Protein AF-G2KNH4-F1 (afdb_monomer)

Sequence (80 aa):
MAGNVVSASALANNTDYGSHAGCAFAEWSSYDAIRITDQRLRQMVQSGEIRASEVEDKEGEVRSQVVDELCIKMGYTPEP

Solvent-accessible surface area (backbone atoms only — not comparable to full-atom values): 4832 Å² total; per-residue (Å²): 135,83,81,78,76,75,59,82,74,70,73,76,76,87,66,81,96,63,49,29,66,61,44,34,63,62,32,63,76,28,71,64,32,52,52,53,28,54,51,48,52,51,47,35,38,74,73,62,78,41,54,82,86,46,43,75,77,41,43,64,60,47,34,49,54,42,17,50,52,52,29,44,74,74,68,26,60,75,83,134

Secondary structure (DSSP, 8-state):
-------TTSTTSSS-S--HHHHHHHHTT-HHHHHHHHHHHHHHHHHTSS-GGGHHHHHHHHHHHHHHHHHHHTT-PPP-

Foldseek 3Di:
DDPPPPPPVVVVPDDDPAALVVQLVVQLPDPQLQVVLVVVLVVCCVVVVDPPVCSVVCSVVSSSVSSSVVSVVVVRDHDD

Mean predicted aligned error: 10.55 Å

Radius of gyration: 17.62 Å; Cα contacts (8 Å, |Δi|>4): 60; chains: 1; bounding box: 45×44×37 Å

Organism: Micavibrio aeruginosavorus (strain ARL-13) (NCBI:txid856793)

Structure (mmCIF, N/CA/C/O backbone):
data_AF-G2KNH4-F1
#
_entry.id   AF-G2KNH4-F1
#
loop_
_atom_site.group_PDB
_atom_site.id
_atom_site.type_symbol
_atom_site.label_atom_id
_atom_site.label_alt_id
_atom_site.label_comp_id
_atom_site.label_asym_id
_atom_site.label_entity_id
_atom_site.label_seq_id
_atom_site.pdbx_PDB_ins_code
_atom_site.Cartn_x
_atom_site.Cartn_y
_atom_site.Cartn_z
_atom_site.occupancy
_atom_site.B_iso_or_equiv
_atom_site.auth_seq_id
_atom_site.auth_comp_id
_atom_site.auth_asym_id
_atom_site.auth_atom_id
_atom_site.pdbx_PDB_model_n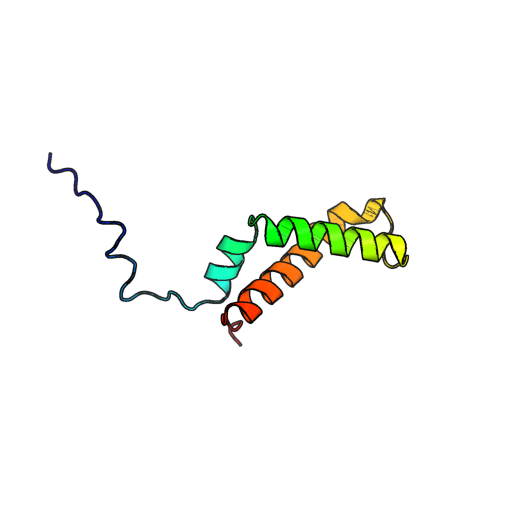um
ATOM 1 N N . MET A 1 1 ? 30.250 35.144 -13.342 1.00 40.41 1 MET A N 1
ATOM 2 C CA . MET A 1 1 ? 29.245 34.270 -12.703 1.00 40.41 1 MET A CA 1
ATOM 3 C C . MET A 1 1 ? 28.319 33.763 -13.793 1.00 40.41 1 MET A C 1
ATOM 5 O O . MET A 1 1 ? 27.369 34.445 -14.145 1.00 40.41 1 MET A O 1
ATOM 9 N N . ALA A 1 2 ? 28.663 32.633 -14.408 1.00 41.16 2 ALA A N 1
ATOM 10 C CA . ALA A 1 2 ? 27.788 31.969 -15.364 1.00 41.16 2 ALA A CA 1
ATOM 11 C C . ALA A 1 2 ? 26.974 30.943 -14.573 1.00 41.16 2 ALA A C 1
ATOM 13 O O . ALA A 1 2 ? 27.494 29.899 -14.186 1.00 41.16 2 ALA A O 1
ATOM 14 N N . GLY A 1 3 ? 25.736 31.309 -14.237 1.00 38.94 3 GLY A N 1
ATOM 15 C CA . GLY A 1 3 ? 24.758 30.382 -13.685 1.00 38.94 3 GLY A CA 1
ATOM 16 C C . GLY A 1 3 ? 24.422 29.368 -14.765 1.00 38.94 3 GLY A C 1
ATOM 17 O O . GLY A 1 3 ? 23.747 29.697 -15.737 1.00 38.94 3 GLY A O 1
ATOM 18 N N . ASN A 1 4 ? 24.967 28.164 -14.622 1.00 43.03 4 ASN A N 1
ATOM 19 C CA . ASN A 1 4 ? 24.669 27.050 -15.498 1.00 43.03 4 ASN A CA 1
ATOM 20 C C . ASN A 1 4 ? 23.211 26.660 -15.235 1.00 43.03 4 ASN A C 1
ATOM 22 O O . ASN A 1 4 ? 22.89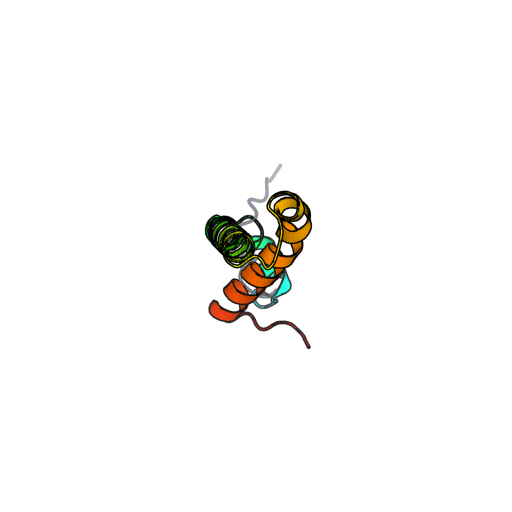7 26.049 -14.214 1.00 43.03 4 ASN A O 1
ATOM 26 N N . VAL A 1 5 ? 22.312 27.092 -16.118 1.00 47.22 5 VAL A N 1
ATOM 27 C CA . VAL A 1 5 ? 20.961 26.548 -16.200 1.00 47.22 5 VAL A CA 1
ATOM 28 C C . VAL A 1 5 ? 21.122 25.082 -16.572 1.00 47.22 5 VAL A C 1
ATOM 30 O O . VAL A 1 5 ? 21.327 24.739 -17.734 1.00 47.22 5 VAL A O 1
ATOM 33 N N . VAL A 1 6 ? 21.124 24.219 -15.555 1.00 47.78 6 VAL A N 1
ATOM 34 C CA . VAL A 1 6 ? 21.048 22.774 -15.742 1.00 47.78 6 VAL A CA 1
ATOM 35 C C . VAL A 1 6 ? 19.736 22.538 -16.467 1.00 47.78 6 VAL A C 1
ATOM 37 O O . VAL A 1 6 ? 18.655 22.609 -15.888 1.00 47.78 6 VAL A O 1
ATOM 40 N N . SER A 1 7 ? 19.859 22.373 -17.779 1.00 41.28 7 SER A N 1
ATOM 41 C CA . SER A 1 7 ? 18.781 22.001 -18.668 1.00 41.28 7 SER A CA 1
ATOM 42 C C . SER A 1 7 ? 18.184 20.714 -18.108 1.00 41.28 7 SER A C 1
ATOM 44 O O . SER A 1 7 ? 18.799 19.649 -18.192 1.00 41.28 7 SER A O 1
ATOM 46 N N . ALA A 1 8 ? 17.007 20.829 -17.487 1.00 47.03 8 ALA A N 1
ATOM 47 C CA . ALA A 1 8 ? 16.254 19.727 -16.883 1.00 47.03 8 ALA A CA 1
ATOM 48 C C . ALA A 1 8 ? 15.932 18.601 -17.889 1.00 47.03 8 ALA A C 1
ATOM 50 O O . ALA A 1 8 ? 15.470 17.532 -17.511 1.00 47.03 8 ALA A O 1
ATOM 51 N N . SER A 1 9 ? 16.233 18.820 -19.168 1.00 45.19 9 SER A N 1
ATOM 52 C CA . SER A 1 9 ? 16.027 17.891 -20.272 1.00 45.19 9 SER A CA 1
ATOM 53 C C . SER A 1 9 ? 17.232 16.977 -20.559 1.00 45.19 9 SER A C 1
ATOM 55 O O . SER A 1 9 ? 17.106 16.070 -21.375 1.00 45.19 9 SER A O 1
ATOM 57 N N . ALA A 1 10 ? 18.399 17.186 -19.927 1.00 40.62 10 ALA A N 1
ATOM 58 C CA . ALA A 1 10 ? 19.614 16.388 -20.178 1.00 40.62 10 ALA A CA 1
ATOM 59 C C . ALA A 1 10 ? 19.869 15.259 -19.156 1.00 40.62 10 ALA A C 1
ATOM 61 O O . ALA A 1 10 ? 20.712 14.401 -19.397 1.00 40.62 10 ALA A O 1
ATOM 62 N N . LEU A 1 11 ? 19.105 15.205 -18.059 1.00 44.12 11 LEU A N 1
ATOM 63 C CA . LEU A 1 11 ? 19.048 14.047 -17.149 1.00 44.12 11 LEU A CA 1
ATOM 64 C C . LEU A 1 11 ? 18.116 12.930 -17.654 1.00 44.12 11 LEU A C 1
ATOM 66 O O . LEU A 1 11 ? 17.967 11.905 -17.003 1.00 44.12 11 LEU A O 1
ATOM 70 N N . ALA A 1 12 ? 17.498 13.111 -18.822 1.00 42.28 12 ALA A N 1
ATOM 71 C CA . ALA A 1 12 ? 16.524 12.181 -19.383 1.00 42.28 12 ALA A CA 1
ATOM 72 C C . ALA A 1 12 ? 17.125 11.137 -20.344 1.00 42.28 12 ALA A C 1
ATOM 74 O O . ALA A 1 12 ? 16.363 10.469 -21.034 1.00 42.28 12 ALA A O 1
ATOM 75 N N . ASN A 1 13 ? 18.459 11.017 -20.465 1.00 37.78 13 ASN A N 1
ATOM 76 C CA . ASN A 1 13 ? 19.032 10.328 -21.633 1.00 37.78 13 ASN A CA 1
ATOM 77 C C . ASN A 1 13 ? 20.173 9.319 -21.414 1.00 37.78 13 ASN A C 1
ATOM 79 O O . ASN A 1 13 ? 20.745 8.901 -22.416 1.00 37.78 13 ASN A O 1
ATOM 83 N N . ASN A 1 14 ? 20.529 8.899 -20.187 1.00 37.75 14 ASN A N 1
ATOM 84 C CA . ASN A 1 14 ? 21.425 7.727 -20.014 1.00 37.75 14 ASN A CA 1
ATOM 85 C C . ASN A 1 14 ? 21.608 7.162 -18.585 1.00 37.75 14 ASN A C 1
ATOM 87 O O . ASN A 1 14 ? 22.595 6.486 -18.316 1.00 37.75 14 ASN A O 1
ATOM 91 N N . THR A 1 15 ? 20.688 7.406 -17.656 1.00 39.72 15 THR A N 1
ATOM 92 C CA . THR A 1 15 ? 20.757 6.822 -16.303 1.00 39.72 15 THR A CA 1
ATOM 93 C C . THR A 1 15 ? 19.362 6.393 -15.886 1.00 39.72 15 THR A C 1
ATOM 95 O O . THR A 1 15 ? 18.538 7.244 -15.570 1.00 39.72 15 THR A O 1
ATOM 98 N N . ASP A 1 16 ? 19.100 5.090 -15.989 1.00 41.09 16 ASP A N 1
ATOM 99 C CA . ASP A 1 16 ? 18.047 4.339 -15.297 1.00 41.09 16 ASP A CA 1
ATOM 100 C C . ASP A 1 16 ? 16.734 5.079 -15.004 1.00 41.09 16 ASP A C 1
ATOM 102 O O . ASP A 1 16 ? 16.362 5.338 -13.864 1.00 41.09 16 ASP A O 1
ATOM 106 N N . TYR A 1 17 ? 15.958 5.334 -16.054 1.00 42.12 17 TYR A N 1
ATOM 107 C CA . TYR A 1 17 ? 14.527 5.637 -15.927 1.00 42.12 17 TYR A CA 1
ATOM 108 C C . TYR A 1 17 ? 13.669 4.360 -15.758 1.00 42.12 17 TYR A C 1
ATOM 110 O O . TYR A 1 17 ? 12.490 4.365 -16.100 1.00 42.12 17 TYR A O 1
ATOM 118 N N . GLY A 1 18 ? 14.248 3.252 -15.273 1.00 50.97 18 GLY A N 1
ATOM 119 C CA . GLY A 1 18 ? 13.654 1.909 -15.358 1.00 50.97 18 GLY A CA 1
ATOM 120 C C . GLY A 1 18 ? 13.640 1.089 -14.068 1.00 50.97 18 GLY A C 1
ATOM 121 O O . GLY A 1 18 ? 13.241 -0.070 -14.108 1.00 50.97 18 GLY A O 1
ATOM 122 N N . SER A 1 19 ? 14.058 1.641 -12.929 1.00 67.94 19 SER A N 1
ATOM 123 C CA . SER A 1 19 ? 14.101 0.884 -11.673 1.00 67.94 19 SER A CA 1
ATOM 124 C C . SER A 1 19 ? 12.789 1.048 -10.910 1.00 67.94 19 SER A C 1
ATOM 126 O O . SER A 1 19 ? 12.352 2.168 -10.635 1.00 67.94 19 SER A O 1
ATOM 128 N N . HIS A 1 20 ? 12.175 -0.067 -10.519 1.00 77.69 20 HIS A N 1
ATOM 129 C CA . HIS A 1 20 ? 10.963 -0.100 -9.696 1.00 77.69 20 HIS A CA 1
ATOM 130 C C . HIS A 1 20 ? 11.055 0.794 -8.451 1.00 77.69 20 HIS A C 1
ATOM 132 O O . HIS A 1 20 ? 10.088 1.464 -8.105 1.00 77.69 20 HIS A O 1
ATOM 138 N N . ALA A 1 21 ? 12.239 0.901 -7.839 1.00 79.50 21 ALA A N 1
ATOM 139 C CA . ALA A 1 21 ? 12.491 1.783 -6.701 1.00 79.50 21 ALA A CA 1
ATOM 140 C C . ALA A 1 21 ? 12.236 3.278 -6.994 1.00 79.50 21 ALA A C 1
ATOM 142 O O . ALA A 1 21 ? 11.713 3.993 -6.141 1.00 79.50 21 ALA A O 1
ATOM 143 N N . GLY A 1 22 ? 12.575 3.759 -8.197 1.00 80.81 22 GLY A N 1
ATOM 144 C CA . GLY A 1 22 ? 12.354 5.155 -8.590 1.00 80.81 22 GLY A CA 1
ATOM 145 C C . GLY A 1 22 ? 10.871 5.467 -8.779 1.00 80.81 22 GLY A C 1
ATOM 146 O O . GLY A 1 22 ? 10.388 6.503 -8.320 1.00 80.81 22 GLY A O 1
ATOM 147 N N . CYS A 1 23 ? 10.139 4.527 -9.380 1.00 85.06 23 CYS A N 1
ATOM 148 C CA . CYS A 1 23 ? 8.688 4.601 -9.452 1.00 85.06 23 CYS A CA 1
ATOM 149 C C . CYS A 1 23 ? 8.062 4.562 -8.053 1.00 85.06 23 CYS A C 1
ATOM 151 O O . CYS A 1 23 ? 7.250 5.423 -7.728 1.00 85.06 23 CYS A O 1
ATOM 153 N N . ALA A 1 24 ? 8.490 3.629 -7.197 1.00 85.31 24 ALA A N 1
ATOM 154 C CA . ALA A 1 24 ? 7.925 3.475 -5.865 1.00 85.31 24 ALA A CA 1
ATOM 155 C C . ALA A 1 24 ? 8.099 4.744 -5.018 1.00 85.31 24 ALA A C 1
ATOM 157 O O . ALA A 1 24 ? 7.178 5.173 -4.325 1.00 85.31 24 ALA A O 1
ATOM 158 N N . PHE A 1 25 ? 9.255 5.402 -5.130 1.00 84.81 25 PHE A N 1
ATOM 159 C CA . PHE A 1 25 ? 9.503 6.674 -4.461 1.00 84.81 25 PHE A CA 1
ATOM 160 C C . PHE A 1 25 ? 8.598 7.805 -4.977 1.00 84.81 25 PHE A C 1
ATOM 162 O O . PHE A 1 25 ? 8.058 8.572 -4.178 1.00 84.81 25 PHE A O 1
ATOM 169 N N . ALA A 1 26 ? 8.413 7.907 -6.297 1.00 84.50 26 ALA A N 1
ATOM 170 C CA . ALA A 1 26 ? 7.540 8.913 -6.901 1.00 84.50 26 ALA A CA 1
ATOM 171 C C . ALA A 1 26 ? 6.061 8.682 -6.543 1.00 84.50 26 ALA A C 1
ATOM 173 O O . ALA A 1 26 ? 5.341 9.627 -6.212 1.00 84.50 26 ALA A O 1
ATOM 174 N N . GLU A 1 27 ? 5.627 7.422 -6.555 1.00 88.25 27 GLU A N 1
ATOM 175 C CA . GLU A 1 27 ? 4.241 7.034 -6.307 1.00 88.25 27 GLU A CA 1
ATOM 176 C C . GLU A 1 27 ? 3.871 7.010 -4.823 1.00 88.25 27 GLU A C 1
ATOM 178 O O . GLU A 1 27 ? 2.705 7.189 -4.493 1.00 88.25 27 GLU A O 1
ATOM 183 N N . TRP A 1 28 ? 4.825 6.882 -3.896 1.00 85.00 28 TRP A N 1
ATOM 184 C CA . TRP A 1 28 ? 4.530 6.820 -2.455 1.00 85.00 28 TRP A CA 1
ATOM 185 C C . TRP A 1 28 ? 3.665 7.979 -1.935 1.00 85.00 28 TRP A C 1
ATOM 187 O O . TRP A 1 28 ? 2.857 7.818 -1.015 1.00 85.00 28 TRP A O 1
ATOM 197 N N . SER A 1 29 ? 3.846 9.167 -2.514 1.00 85.50 29 SER A N 1
ATOM 198 C CA . SER A 1 29 ? 3.091 10.376 -2.161 1.00 85.50 29 SER A CA 1
ATOM 199 C C . SER A 1 29 ? 2.114 10.808 -3.255 1.00 85.50 29 SER A C 1
ATOM 201 O O . SER A 1 29 ? 1.587 11.921 -3.193 1.00 85.50 29 SER A O 1
ATOM 203 N N . SER A 1 30 ? 1.877 9.965 -4.263 1.00 88.25 30 SER A N 1
ATOM 204 C CA . SER A 1 30 ? 0.928 10.275 -5.324 1.00 88.25 30 SER A CA 1
ATOM 205 C C . SER A 1 30 ? -0.501 10.231 -4.793 1.00 88.25 30 SER A C 1
ATOM 207 O O . SER A 1 30 ? -0.850 9.485 -3.872 1.00 88.25 30 SER A O 1
ATOM 209 N N . TYR A 1 31 ? -1.357 11.064 -5.383 1.00 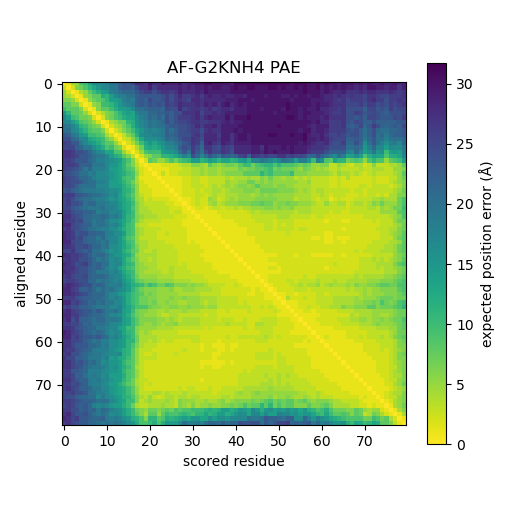88.94 31 TYR A N 1
ATOM 210 C CA . TYR A 1 31 ? -2.767 11.119 -5.011 1.00 88.94 31 TYR A CA 1
ATOM 211 C C . TYR A 1 31 ? -3.457 9.760 -5.194 1.00 88.94 31 TYR A C 1
ATOM 213 O O . TYR A 1 31 ? -4.285 9.372 -4.369 1.00 88.94 31 TYR A O 1
ATOM 221 N N . ASP A 1 32 ? -3.092 9.017 -6.242 1.00 88.50 32 ASP A N 1
ATOM 222 C CA . ASP A 1 32 ? -3.659 7.698 -6.504 1.00 88.50 32 ASP A CA 1
ATOM 223 C C . ASP A 1 32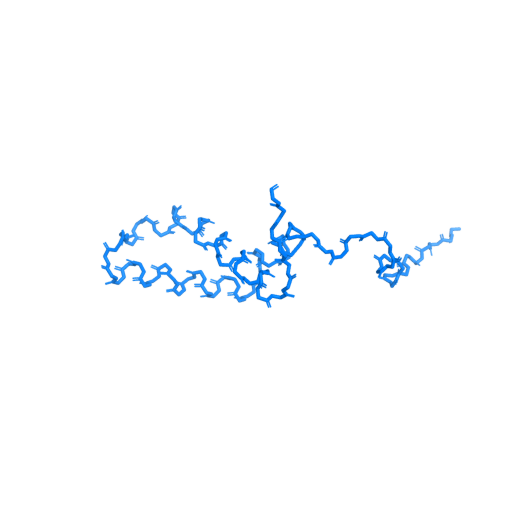 ? -3.216 6.660 -5.476 1.00 88.50 32 ASP A C 1
ATOM 225 O O . ASP A 1 32 ? -4.076 5.939 -4.964 1.00 88.50 32 ASP A O 1
ATOM 229 N N . ALA A 1 33 ? -1.935 6.624 -5.094 1.00 90.19 33 ALA A N 1
ATOM 230 C CA . ALA A 1 33 ? -1.469 5.712 -4.055 1.00 90.19 33 ALA A CA 1
ATOM 231 C C . ALA A 1 33 ? -2.179 5.968 -2.719 1.00 90.19 33 ALA A C 1
ATOM 233 O O . ALA A 1 33 ? -2.694 5.034 -2.105 1.00 90.19 33 ALA A O 1
ATOM 234 N N . ILE A 1 34 ? -2.293 7.233 -2.299 1.00 92.19 34 ILE A N 1
ATOM 235 C CA . ILE A 1 34 ? -2.983 7.614 -1.055 1.00 92.19 34 ILE A CA 1
ATOM 236 C C . ILE A 1 34 ? -4.460 7.204 -1.108 1.00 92.19 34 ILE A C 1
ATOM 238 O O . ILE A 1 34 ? -4.972 6.570 -0.184 1.00 92.19 34 ILE A O 1
ATOM 242 N N . ARG A 1 35 ? -5.152 7.528 -2.206 1.00 95.06 35 ARG A N 1
ATOM 2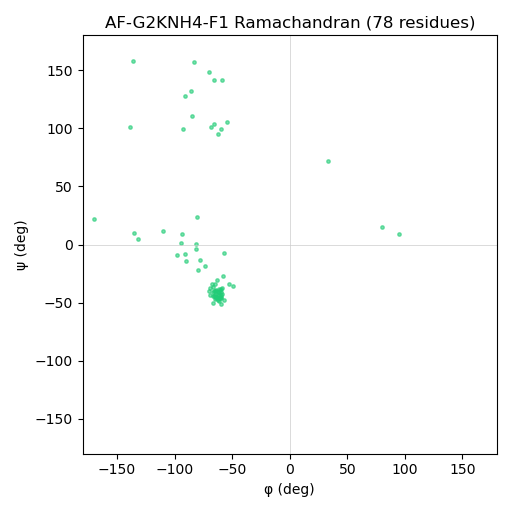43 C CA . ARG A 1 35 ? -6.584 7.248 -2.365 1.00 95.06 35 ARG A CA 1
ATOM 244 C C . ARG A 1 35 ? -6.878 5.749 -2.385 1.00 95.06 35 ARG A C 1
ATOM 246 O O . ARG A 1 35 ? -7.838 5.312 -1.754 1.00 95.06 35 ARG A O 1
ATOM 253 N N . ILE A 1 36 ? -6.087 4.962 -3.113 1.00 94.38 36 ILE A N 1
ATOM 254 C CA . ILE A 1 36 ? -6.272 3.507 -3.199 1.00 94.38 36 ILE A CA 1
ATOM 255 C C . ILE A 1 36 ? -5.934 2.849 -1.852 1.00 94.38 36 ILE A C 1
ATOM 257 O O . ILE A 1 36 ? -6.646 1.939 -1.429 1.00 94.38 36 ILE A O 1
ATOM 261 N N . THR A 1 37 ? -4.911 3.344 -1.149 1.00 95.31 37 THR A N 1
ATOM 262 C CA . THR A 1 37 ? -4.550 2.880 0.201 1.00 95.31 37 THR A CA 1
ATOM 263 C C . THR A 1 37 ? -5.703 3.084 1.184 1.00 95.31 37 THR A C 1
ATOM 265 O O . THR A 1 37 ? -6.126 2.124 1.825 1.00 95.31 37 THR A O 1
ATOM 268 N N . ASP A 1 38 ? -6.279 4.291 1.254 1.00 94.75 38 ASP A N 1
ATOM 269 C CA . ASP A 1 38 ? -7.429 4.578 2.129 1.00 94.75 38 ASP A CA 1
ATOM 270 C C . ASP A 1 38 ? -8.640 3.696 1.781 1.00 94.75 38 ASP A C 1
ATOM 272 O O . ASP A 1 38 ? -9.304 3.148 2.662 1.00 94.75 38 ASP A O 1
ATOM 276 N N . GLN A 1 39 ? -8.905 3.482 0.487 1.00 95.81 39 GLN A N 1
ATOM 277 C CA . GLN A 1 39 ? -9.974 2.584 0.045 1.00 95.81 39 GLN A CA 1
ATOM 278 C C . GLN A 1 39 ? -9.753 1.137 0.508 1.00 95.81 39 GLN A C 1
ATOM 280 O O . GLN A 1 39 ? -10.696 0.521 1.010 1.00 95.81 39 GLN A O 1
ATOM 285 N N . ARG A 1 40 ? -8.531 0.604 0.389 1.00 95.25 40 ARG A N 1
ATOM 286 C CA . ARG A 1 40 ? -8.192 -0.748 0.862 1.00 95.25 40 ARG A CA 1
ATOM 287 C C . ARG A 1 40 ? -8.301 -0.866 2.375 1.00 95.25 40 ARG A C 1
ATOM 289 O O . ARG A 1 40 ? -8.962 -1.781 2.848 1.00 95.25 40 ARG A O 1
ATOM 296 N N . LEU A 1 41 ? -7.752 0.081 3.133 1.00 94.94 41 LEU A N 1
ATOM 297 C CA . LEU A 1 41 ? -7.846 0.068 4.597 1.00 94.94 41 LEU A CA 1
ATOM 298 C C . LEU A 1 41 ? -9.306 0.088 5.066 1.00 94.94 41 LEU A C 1
ATOM 300 O O . LEU A 1 41 ? -9.691 -0.691 5.937 1.00 94.94 41 LEU A O 1
ATOM 304 N N . ARG A 1 42 ? -10.161 0.904 4.437 1.00 95.44 42 ARG A N 1
ATOM 305 C CA . ARG A 1 42 ? -11.606 0.905 4.724 1.00 95.44 42 ARG A CA 1
ATOM 306 C C . ARG A 1 42 ? -12.261 -0.438 4.419 1.00 95.44 42 ARG A C 1
ATOM 308 O O . ARG A 1 42 ? -13.109 -0.875 5.193 1.00 95.44 42 ARG A O 1
ATOM 315 N N . GLN A 1 43 ? -11.887 -1.092 3.321 1.00 95.62 43 GLN A N 1
ATOM 316 C CA . GLN A 1 43 ? -12.389 -2.426 2.981 1.00 95.62 43 GLN A CA 1
ATOM 317 C C . GLN A 1 43 ? -11.927 -3.488 3.986 1.00 95.62 43 GLN A C 1
ATOM 319 O O . GLN A 1 43 ? -12.734 -4.325 4.388 1.00 95.62 43 GLN A O 1
ATOM 324 N N . MET A 1 44 ? -10.677 -3.427 4.451 1.00 94.62 44 MET A N 1
ATOM 325 C CA . MET A 1 44 ? -10.150 -4.328 5.485 1.00 94.62 44 MET A CA 1
ATOM 326 C C . MET A 1 44 ? -10.884 -4.144 6.821 1.00 94.62 44 MET A C 1
ATOM 328 O O . MET A 1 44 ? -11.225 -5.119 7.487 1.00 94.62 44 M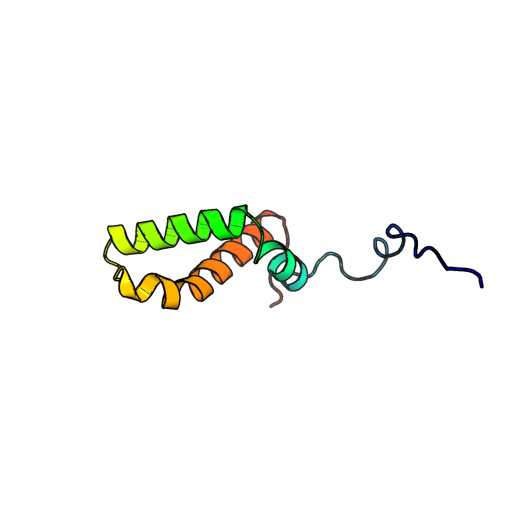ET A O 1
ATOM 332 N N . VAL A 1 45 ? -11.223 -2.904 7.191 1.00 95.81 45 VAL A N 1
ATOM 333 C CA . VAL A 1 45 ? -12.050 -2.637 8.382 1.00 95.81 45 VAL A CA 1
ATOM 334 C C . VAL A 1 45 ? -13.477 -3.164 8.204 1.00 95.81 45 VAL A C 1
ATOM 336 O O . VAL A 1 45 ? -14.025 -3.786 9.111 1.00 95.81 45 VAL A O 1
ATOM 339 N N . GLN A 1 46 ? -14.096 -2.938 7.042 1.00 95.62 46 GLN A N 1
ATOM 340 C CA . GLN A 1 46 ? -15.472 -3.379 6.772 1.00 95.62 46 GLN A CA 1
ATOM 341 C C . GLN A 1 46 ? -15.614 -4.903 6.689 1.00 95.62 46 GLN A C 1
ATOM 343 O O . GLN A 1 46 ? -16.645 -5.440 7.090 1.00 95.62 46 GLN A O 1
ATOM 348 N N . SER A 1 47 ? -14.596 -5.594 6.179 1.00 95.81 47 SER A N 1
ATOM 349 C CA . SER A 1 47 ? -14.538 -7.060 6.120 1.00 95.81 47 SER A CA 1
ATOM 350 C C . SER A 1 47 ? -14.174 -7.702 7.462 1.00 95.81 47 SER A C 1
ATOM 352 O O . SER A 1 47 ? -14.367 -8.905 7.633 1.00 95.81 47 SER A O 1
ATOM 354 N N . GLY A 1 48 ? -13.697 -6.909 8.426 1.00 93.56 48 GLY A N 1
ATOM 355 C CA . GLY A 1 48 ? -13.265 -7.384 9.737 1.00 93.56 48 GLY A CA 1
ATOM 356 C C . GLY A 1 48 ? -11.863 -7.996 9.747 1.00 93.56 48 GLY A C 1
ATOM 357 O O . GLY A 1 48 ? -11.515 -8.654 10.725 1.00 93.56 48 GLY A O 1
ATOM 358 N N . GLU A 1 49 ? -11.062 -7.784 8.697 1.00 94.50 49 GLU A N 1
ATOM 359 C CA . GLU A 1 49 ? -9.653 -8.197 8.651 1.00 94.50 49 GLU A CA 1
ATOM 360 C C . GLU A 1 49 ? -8.793 -7.426 9.659 1.00 94.50 49 GLU A C 1
ATOM 362 O O . GLU A 1 49 ? -7.886 -8.001 10.258 1.00 94.50 49 GLU A O 1
ATOM 367 N N . ILE A 1 50 ? -9.090 -6.138 9.866 1.00 93.88 50 ILE A N 1
ATOM 368 C CA . ILE A 1 50 ? -8.413 -5.275 10.844 1.00 93.88 50 ILE A CA 1
ATOM 369 C C . ILE A 1 50 ? -9.431 -4.433 11.614 1.00 93.88 50 ILE A C 1
ATOM 371 O O . ILE A 1 50 ? -10.538 -4.162 11.142 1.00 93.88 50 ILE A O 1
ATOM 375 N N . ARG A 1 51 ? -9.057 -3.963 12.802 1.00 92.19 51 ARG A N 1
ATOM 376 C CA . ARG A 1 51 ? -9.836 -2.981 13.565 1.00 92.19 51 ARG A CA 1
ATOM 377 C C . ARG A 1 51 ? -9.534 -1.565 13.085 1.00 92.19 51 ARG A C 1
ATOM 379 O O . ARG A 1 51 ? -8.447 -1.275 12.600 1.00 92.19 51 ARG A O 1
ATOM 386 N N . ALA A 1 52 ? -10.465 -0.640 13.323 1.00 88.69 52 ALA A N 1
ATOM 387 C CA . ALA A 1 52 ? -10.262 0.780 13.015 1.00 88.69 52 ALA A CA 1
ATOM 388 C C . ALA A 1 52 ? -9.030 1.389 13.721 1.00 88.69 52 ALA A C 1
ATOM 390 O O . ALA A 1 52 ? -8.435 2.325 13.204 1.00 88.69 52 ALA A O 1
ATOM 391 N N . SER A 1 53 ? -8.632 0.847 14.877 1.00 93.00 53 SER A N 1
ATOM 392 C CA . SER A 1 53 ? -7.420 1.256 15.598 1.00 93.00 53 SER A CA 1
ATOM 393 C C . SER A 1 53 ? -6.118 0.774 14.953 1.00 93.00 53 SER A C 1
ATOM 395 O O . SER A 1 53 ? -5.072 1.311 15.271 1.00 93.00 53 SER A O 1
ATOM 397 N N . GLU A 1 54 ? -6.172 -0.239 14.086 1.00 91.75 54 GLU A N 1
ATOM 398 C CA . GLU A 1 54 ? -5.002 -0.840 13.424 1.00 91.75 54 GLU A CA 1
ATOM 399 C C . GLU A 1 54 ? -4.741 -0.211 12.043 1.00 91.75 54 GLU A C 1
ATOM 401 O O . GLU A 1 54 ? -3.832 -0.622 11.329 1.00 91.75 54 GLU A O 1
ATOM 406 N N . VAL A 1 55 ? -5.548 0.779 11.640 1.00 91.69 55 VAL A N 1
ATOM 407 C CA . VAL A 1 55 ? -5.467 1.421 10.319 1.00 91.69 55 VAL A CA 1
ATOM 408 C C . VAL A 1 55 ? -4.142 2.153 10.131 1.00 91.69 55 VAL A C 1
ATOM 410 O O . VAL A 1 55 ? -3.510 1.971 9.097 1.00 91.69 55 VAL A O 1
ATOM 413 N N . GLU A 1 56 ? -3.706 2.939 11.119 1.00 90.69 56 GLU A N 1
ATOM 414 C CA . GLU A 1 56 ? -2.431 3.671 11.050 1.00 90.69 56 GLU A CA 1
ATOM 415 C C . GLU A 1 56 ? -1.237 2.706 11.003 1.00 90.69 56 GLU A C 1
ATOM 417 O O . GLU A 1 56 ? -0.321 2.890 10.202 1.00 90.69 56 GLU A O 1
ATOM 422 N N . ASP A 1 57 ? -1.292 1.619 11.781 1.00 92.88 57 ASP A N 1
ATOM 423 C CA . ASP A 1 57 ? -0.254 0.581 11.796 1.00 92.88 57 ASP A CA 1
ATOM 424 C C . ASP A 1 57 ? -0.159 -0.158 10.451 1.00 92.88 57 ASP A C 1
ATOM 426 O O . ASP A 1 57 ? 0.923 -0.565 10.022 1.00 92.88 57 ASP A O 1
ATOM 430 N N . LYS A 1 58 ? -1.297 -0.327 9.767 1.00 92.88 58 LYS A N 1
ATOM 431 C CA . LYS A 1 58 ? -1.396 -1.018 8.477 1.00 92.88 58 LYS A CA 1
ATOM 432 C C . LYS A 1 58 ? -1.215 -0.107 7.271 1.00 92.88 58 LYS A C 1
ATOM 434 O O . LYS A 1 58 ? -0.980 -0.617 6.175 1.00 92.88 58 LYS A O 1
ATOM 439 N N . GLU A 1 59 ? -1.276 1.212 7.442 1.00 92.94 59 GLU A N 1
ATOM 440 C CA . GLU A 1 59 ? -1.219 2.152 6.323 1.00 92.94 59 GLU A CA 1
ATOM 441 C C . GLU A 1 59 ? 0.077 2.012 5.526 1.00 92.94 59 GLU A C 1
ATOM 443 O O . GLU A 1 59 ? 0.026 1.926 4.301 1.00 92.94 59 GLU A O 1
ATOM 448 N N . GLY A 1 60 ? 1.229 1.933 6.196 1.00 91.12 60 GLY A N 1
ATOM 449 C CA . GLY A 1 60 ? 2.521 1.806 5.517 1.00 91.12 60 GLY A CA 1
ATOM 450 C C . GLY A 1 60 ? 2.642 0.522 4.690 1.00 91.12 60 GLY A C 1
ATOM 451 O O . GLY A 1 60 ? 3.128 0.555 3.561 1.00 91.12 60 GLY A O 1
ATOM 452 N N . GLU A 1 61 ? 2.149 -0.598 5.225 1.00 93.69 61 GLU A N 1
ATOM 453 C CA . GLU A 1 61 ? 2.161 -1.900 4.548 1.00 93.69 61 GLU A CA 1
ATOM 454 C C . GLU A 1 61 ? 1.247 -1.890 3.317 1.00 93.69 61 GLU A C 1
ATOM 456 O O . GLU A 1 61 ? 1.675 -2.233 2.213 1.00 93.69 61 GLU A O 1
ATOM 461 N N . VAL A 1 62 ? 0.001 -1.440 3.490 1.00 94.31 62 VAL A N 1
ATOM 462 C CA . VAL A 1 62 ? -0.976 -1.364 2.397 1.00 94.31 62 VAL A CA 1
ATOM 463 C C . VAL A 1 62 ? -0.514 -0.370 1.334 1.00 94.31 62 VAL A C 1
ATOM 465 O O . VAL A 1 62 ? -0.628 -0.6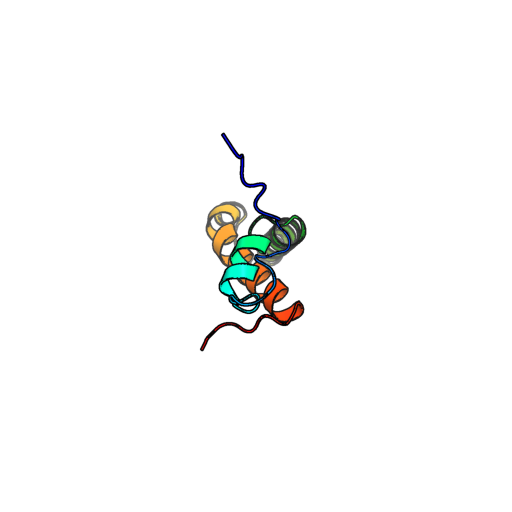63 0.144 1.00 94.31 62 VAL A O 1
ATOM 468 N N . ARG A 1 63 ? 0.059 0.771 1.734 1.00 93.56 63 ARG A N 1
ATOM 469 C CA . ARG A 1 63 ? 0.594 1.765 0.799 1.00 93.56 63 ARG A CA 1
ATOM 470 C C . ARG A 1 63 ? 1.737 1.199 -0.027 1.00 93.56 63 ARG A C 1
ATOM 472 O O . ARG A 1 63 ? 1.735 1.401 -1.235 1.00 93.56 63 ARG A O 1
ATOM 479 N N . SER A 1 64 ? 2.659 0.455 0.586 1.00 91.94 64 SER A N 1
ATOM 480 C CA . SER A 1 64 ? 3.738 -0.209 -0.153 1.00 91.94 64 SER A CA 1
ATOM 481 C C . SER A 1 64 ? 3.181 -1.139 -1.230 1.00 91.94 64 SER A C 1
ATOM 483 O O . SER A 1 64 ? 3.562 -1.023 -2.387 1.00 91.94 64 SER A O 1
ATOM 485 N N . GLN A 1 65 ? 2.205 -1.985 -0.887 1.00 93.19 65 GLN A N 1
ATOM 486 C CA . GLN A 1 65 ? 1.585 -2.900 -1.853 1.00 93.19 65 GLN A CA 1
ATOM 487 C C . GLN A 1 65 ? 0.870 -2.156 -2.991 1.00 93.19 65 GLN A C 1
ATOM 489 O O . GLN A 1 65 ? 0.939 -2.557 -4.150 1.00 93.19 65 GLN A O 1
ATOM 494 N N . VAL A 1 66 ? 0.163 -1.067 -2.672 1.00 93.75 66 VAL A N 1
ATOM 495 C CA . VAL A 1 66 ? -0.520 -0.233 -3.672 1.00 93.75 66 VAL A CA 1
ATOM 496 C C . VAL A 1 66 ? 0.481 0.414 -4.625 1.00 93.75 66 VAL A C 1
ATOM 498 O O . VAL A 1 66 ? 0.261 0.412 -5.834 1.00 93.75 66 VAL A O 1
ATOM 501 N N . VAL A 1 67 ? 1.565 0.967 -4.088 1.00 91.62 67 VAL A N 1
ATOM 502 C CA . VAL A 1 67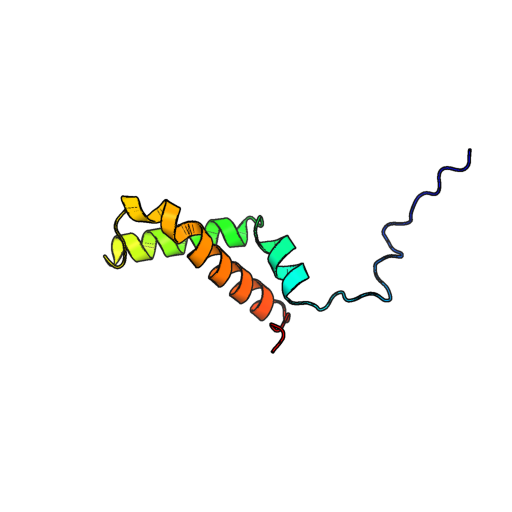 ? 2.634 1.601 -4.862 1.00 91.62 67 VAL A CA 1
ATOM 503 C C . VAL A 1 67 ? 3.297 0.591 -5.794 1.00 91.62 67 VAL A C 1
ATOM 505 O O . VAL A 1 67 ? 3.430 0.867 -6.986 1.00 91.62 67 VAL A O 1
ATOM 508 N N . ASP A 1 68 ? 3.616 -0.600 -5.292 1.00 90.75 68 ASP A N 1
ATOM 509 C CA . ASP A 1 68 ? 4.194 -1.677 -6.096 1.00 90.75 68 ASP A CA 1
ATOM 510 C C . ASP A 1 68 ? 3.252 -2.074 -7.243 1.00 90.75 68 ASP A C 1
ATOM 512 O O . ASP A 1 68 ? 3.660 -2.168 -8.401 1.00 90.75 68 ASP A O 1
ATOM 516 N N . GLU A 1 69 ? 1.952 -2.222 -6.969 1.00 91.06 69 GLU A N 1
ATOM 517 C CA . GLU A 1 69 ? 0.952 -2.509 -8.002 1.00 91.06 69 GLU A CA 1
ATOM 518 C C . GLU A 1 69 ? 0.840 -1.406 -9.063 1.00 91.06 69 GLU A C 1
ATOM 520 O O . GLU A 1 69 ? 0.639 -1.707 -10.244 1.00 91.06 69 GLU A O 1
ATOM 525 N N . LEU A 1 70 ? 0.933 -0.134 -8.666 1.00 89.56 70 LEU A N 1
ATOM 526 C CA . LEU A 1 70 ? 0.920 0.998 -9.595 1.00 89.56 70 LEU A CA 1
ATOM 527 C C . LEU A 1 70 ? 2.168 0.985 -10.481 1.00 89.56 70 LEU A C 1
ATOM 529 O O . LEU A 1 70 ? 2.055 1.122 -11.700 1.00 89.56 70 LEU A O 1
ATOM 533 N N . CYS A 1 71 ? 3.334 0.736 -9.893 1.00 87.12 71 CYS A N 1
ATOM 534 C CA . CYS A 1 71 ? 4.592 0.639 -10.619 1.00 87.12 71 CYS A CA 1
ATOM 535 C C . CYS A 1 71 ? 4.600 -0.522 -11.615 1.00 87.12 71 CYS A C 1
ATOM 537 O O . CYS A 1 71 ? 4.920 -0.316 -12.788 1.00 87.12 71 CYS A O 1
ATOM 539 N N . ILE A 1 72 ? 4.124 -1.700 -11.208 1.00 87.00 72 ILE A N 1
ATOM 540 C CA . ILE A 1 72 ? 3.962 -2.855 -12.100 1.00 87.00 72 ILE A CA 1
ATOM 541 C C . ILE A 1 72 ? 3.004 -2.529 -13.254 1.00 87.00 72 ILE A C 1
ATOM 543 O O . ILE A 1 72 ? 3.306 -2.833 -14.408 1.00 87.00 72 ILE A O 1
ATOM 547 N N . LYS A 1 73 ? 1.872 -1.861 -12.985 1.00 85.94 73 LYS A N 1
ATOM 548 C CA . LYS A 1 73 ? 0.917 -1.444 -14.032 1.00 85.94 73 LYS A CA 1
ATOM 549 C C . LYS A 1 73 ? 1.509 -0.451 -15.029 1.00 85.94 73 LYS A C 1
ATOM 551 O O . LYS A 1 73 ? 1.107 -0.457 -16.189 1.00 85.94 73 LYS A O 1
ATOM 556 N N . MET A 1 74 ? 2.448 0.381 -14.592 1.00 83.00 74 MET A N 1
ATOM 557 C CA . MET A 1 74 ? 3.174 1.315 -15.454 1.00 83.00 74 MET A CA 1
ATOM 558 C C . MET A 1 74 ? 4.335 0.659 -16.220 1.00 83.00 74 MET A C 1
ATOM 560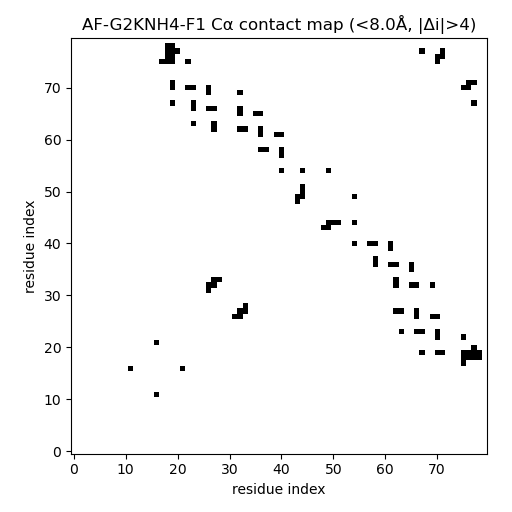 O O . MET A 1 74 ? 4.944 1.309 -17.067 1.00 83.00 74 MET A O 1
ATOM 564 N N . GLY A 1 75 ? 4.613 -0.626 -15.976 1.00 82.69 75 GLY A N 1
ATOM 565 C CA . GLY A 1 75 ? 5.663 -1.388 -16.655 1.00 82.69 75 GLY A CA 1
ATOM 566 C C . GLY A 1 75 ? 6.997 -1.439 -15.908 1.00 82.69 75 GLY A C 1
ATOM 567 O O . GLY A 1 75 ? 7.973 -1.934 -16.465 1.00 82.69 75 GLY A O 1
ATOM 568 N N . TYR A 1 76 ? 7.052 -0.966 -14.659 1.00 81.69 76 TYR A N 1
ATOM 569 C CA . TYR A 1 76 ? 8.222 -1.116 -13.798 1.00 81.69 76 TYR A CA 1
ATOM 570 C C . TYR A 1 76 ? 8.168 -2.474 -13.096 1.00 81.69 76 TYR A C 1
ATOM 572 O O . TYR A 1 76 ? 7.322 -2.702 -12.235 1.00 81.69 76 TYR A O 1
ATOM 580 N N . THR A 1 77 ? 9.062 -3.394 -13.449 1.00 77.62 77 THR A N 1
ATOM 581 C CA . THR A 1 77 ? 9.197 -4.689 -12.763 1.00 77.62 77 THR A CA 1
ATOM 582 C C . THR A 1 77 ? 10.105 -4.572 -11.539 1.00 77.62 77 THR A C 1
ATOM 584 O O . THR A 1 77 ? 11.196 -4.014 -11.681 1.00 77.62 77 THR A O 1
ATOM 587 N N . PRO A 1 78 ? 9.707 -5.104 -10.364 1.00 65.38 78 PRO A N 1
ATOM 588 C CA . PRO A 1 78 ? 10.592 -5.188 -9.207 1.00 65.38 78 PRO A CA 1
ATOM 589 C C . PRO A 1 78 ? 11.843 -6.004 -9.550 1.00 65.38 78 PRO A C 1
ATOM 591 O O . PRO A 1 78 ? 11.775 -6.978 -10.303 1.00 65.38 78 PRO A O 1
ATOM 594 N N . GLU A 1 79 ? 12.990 -5.566 -9.034 1.00 58.94 79 GLU A N 1
ATOM 595 C CA . GLU A 1 79 ? 14.255 -6.285 -9.196 1.00 58.94 79 GLU A CA 1
ATOM 596 C C . GLU A 1 79 ? 14.186 -7.639 -8.451 1.00 58.94 79 GLU A C 1
ATOM 598 O O . GLU A 1 79 ? 13.552 -7.703 -7.393 1.00 58.94 79 GLU A O 1
ATOM 603 N N . PRO A 1 80 ? 14.760 -8.721 -9.016 1.00 56.44 80 PRO A N 1
ATOM 604 C CA . PRO A 1 80 ? 14.715 -10.067 -8.439 1.00 56.44 80 PRO A CA 1
ATOM 605 C C . PRO A 1 80 ? 15.574 -10.243 -7.180 1.00 56.44 80 PRO A C 1
ATOM 607 O O . PRO A 1 80 ? 16.605 -9.545 -7.044 1.00 56.44 80 PRO A O 1
#

pLDDT: mean 78.1, std 20.55, range [37.75, 95.81]